Protein AF-A0A838DN74-F1 (afdb_monomer_lite)

Foldseek 3Di:
DDDPDPQDPQLFLACVLQCVLCVVVCVVADVVVVVVVVVVRSVNSVDPDDPLLSVLVNQLNNQLSNVCSVPVVLVNLLRVLVVLLVVLQVDDQPDVSLVVSLVCCVPDCNVVSVVVSNVVSNPVSCVSVVVVPPVVVVVVVVVVLVPHHSNSNSSVVVNVVVVVVVVVVVVD

Sequence (172 aa):
STLEQPADPEASLYLDVVLPYLEPLLSQVNPALLELEKRLDALLGSFNWPEAYKAGYREMMQRSAQFYADHPEHYTLMVELNERFALLAHVPENSPEVERFVEYCVQSDALNILMSTMLQSLEPASAHLSHAESPFAQVMGDLMLSTFSPAQRRAFDELARRSTTRSSQNEL

Secondary structure (DSSP, 8-state):
----PPPPGGG-SSHHHHHHHHGGGGGGS-HHHHHHHHHHHHHHHTS---HHHHHHHHHHHHHHHHHHHH-HHHHHHHHHHHHHHHHGGGS-TT-HHHHHHHHHHHHSHHHHHHHHHHHHHHHHHHHHHTT-S-HHHHHHHHHHHHHS-HHHHHHHHHHHHHHHHHHHHTT-

Structure (mmCIF, N/CA/C/O backbone):
data_AF-A0A838DN74-F1
#
_entry.id   AF-A0A838DN74-F1
#
loop_
_atom_site.group_PDB
_atom_site.id
_atom_site.type_symbol
_atom_site.label_atom_id
_atom_site.label_alt_id
_atom_site.label_comp_id
_atom_site.label_asym_id
_atom_site.label_entity_id
_atom_site.label_seq_id
_atom_site.pdbx_PDB_ins_code
_atom_site.Cartn_x
_atom_site.Cartn_y
_atom_site.Cartn_z
_atom_site.occupancy
_atom_site.B_iso_or_equiv
_atom_site.auth_seq_id
_atom_site.auth_comp_id
_atom_site.auth_asym_id
_atom_site.auth_atom_id
_atom_site.pdbx_PDB_model_num
ATOM 1 N N . SER A 1 1 ? -26.843 -14.374 -13.123 1.00 35.81 1 SER A N 1
ATOM 2 C CA . SER A 1 1 ? -25.678 -15.019 -13.746 1.00 35.81 1 SER A CA 1
ATOM 3 C C . SER A 1 1 ? -24.579 -14.003 -13.880 1.00 35.81 1 SER A C 1
ATOM 5 O O . SER A 1 1 ? -24.679 -13.117 -14.717 1.00 35.81 1 SER A O 1
ATOM 7 N N . THR A 1 2 ? -23.609 -14.084 -12.982 1.00 41.22 2 THR A N 1
ATOM 8 C CA . THR A 1 2 ? -22.438 -13.211 -12.943 1.00 41.22 2 THR A CA 1
ATOM 9 C C . THR A 1 2 ? -21.410 -13.797 -13.899 1.00 41.22 2 THR A C 1
ATOM 11 O O . THR A 1 2 ? -21.063 -14.968 -13.774 1.00 41.22 2 THR A O 1
ATOM 14 N N . LEU A 1 3 ? -21.011 -13.020 -14.902 1.00 43.62 3 LEU A N 1
ATOM 15 C CA . LEU A 1 3 ? -19.947 -13.382 -15.828 1.00 43.62 3 LEU A CA 1
ATOM 16 C C . LEU A 1 3 ? -18.619 -13.322 -15.066 1.00 43.62 3 LEU A C 1
ATOM 18 O O . LEU A 1 3 ? -18.106 -12.239 -14.805 1.00 43.62 3 LEU A O 1
ATOM 22 N N . GLU A 1 4 ? -18.077 -14.480 -14.700 1.00 49.00 4 GLU A N 1
ATOM 23 C CA . GLU A 1 4 ? -16.637 -14.629 -14.498 1.00 49.00 4 GLU A CA 1
ATOM 24 C C . GLU A 1 4 ? -15.990 -14.544 -15.885 1.00 49.00 4 GLU A C 1
ATOM 26 O O . GLU A 1 4 ? -15.950 -15.522 -16.632 1.00 49.00 4 GLU A O 1
ATOM 31 N N . GLN A 1 5 ? -15.564 -13.343 -16.283 1.00 39.41 5 GLN A N 1
ATOM 32 C CA . GLN A 1 5 ? -14.614 -13.217 -17.383 1.00 39.41 5 GLN A CA 1
ATOM 33 C C . GLN A 1 5 ? -13.241 -13.682 -16.879 1.00 39.41 5 GLN A C 1
ATOM 35 O O . GLN A 1 5 ? -12.818 -13.237 -15.810 1.00 39.41 5 GLN A O 1
ATOM 40 N N . PRO A 1 6 ? -12.539 -14.564 -17.612 1.00 40.72 6 PRO A N 1
ATOM 41 C CA . PRO A 1 6 ? -11.160 -14.892 -17.286 1.00 40.72 6 PRO A CA 1
ATOM 42 C C . PRO A 1 6 ? -10.311 -13.624 -17.424 1.00 40.72 6 PRO A C 1
ATOM 44 O O . PRO A 1 6 ? -10.443 -12.903 -18.413 1.00 40.72 6 PRO A O 1
ATOM 47 N N . ALA A 1 7 ? -9.476 -13.348 -16.421 1.00 44.72 7 ALA A N 1
ATOM 48 C CA . ALA A 1 7 ? -8.511 -12.259 -16.472 1.00 44.72 7 ALA A CA 1
ATOM 49 C C . ALA A 1 7 ? -7.589 -12.478 -17.680 1.00 44.72 7 ALA A C 1
ATOM 51 O O . ALA A 1 7 ? -6.928 -13.513 -17.784 1.00 44.72 7 ALA A O 1
ATOM 52 N N . ASP A 1 8 ? -7.607 -11.531 -18.613 1.00 49.38 8 ASP A N 1
ATOM 53 C CA . ASP A 1 8 ? -6.683 -11.498 -19.737 1.00 49.38 8 ASP A CA 1
ATOM 54 C C . ASP A 1 8 ? -5.257 -11.318 -19.181 1.00 49.38 8 ASP A C 1
ATOM 56 O O . ASP A 1 8 ? -5.040 -10.391 -18.400 1.00 49.38 8 ASP A O 1
ATOM 60 N N . PRO A 1 9 ? -4.278 -12.179 -19.504 1.00 47.16 9 PRO A N 1
ATOM 61 C CA . PRO A 1 9 ? -2.893 -11.982 -19.081 1.00 47.16 9 PRO A CA 1
ATOM 62 C C . PRO A 1 9 ? -2.264 -10.680 -19.620 1.00 47.16 9 PRO A C 1
ATOM 64 O O . PRO A 1 9 ? 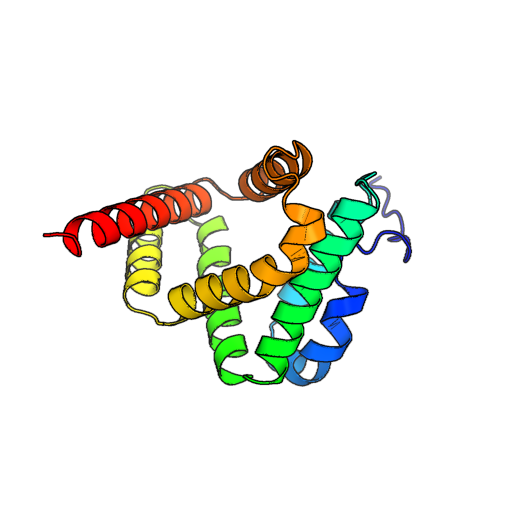-1.279 -10.222 -19.045 1.00 47.16 9 PRO A O 1
ATOM 67 N N . GLU A 1 10 ? -2.834 -10.042 -20.654 1.00 54.19 10 GLU A N 1
ATOM 68 C CA . GLU A 1 10 ? -2.461 -8.673 -21.066 1.00 54.19 10 GLU A CA 1
ATOM 69 C C . GLU A 1 10 ? -3.049 -7.572 -20.159 1.00 54.19 10 GLU A C 1
ATOM 71 O O . GLU A 1 10 ? -2.641 -6.415 -20.253 1.00 54.19 10 GLU A O 1
ATOM 76 N N . ALA A 1 11 ? -3.962 -7.913 -19.244 1.00 66.94 11 ALA A N 1
ATOM 77 C CA . ALA A 1 11 ? -4.579 -6.987 -18.295 1.00 66.94 11 ALA A CA 1
ATOM 78 C C . ALA A 1 11 ? -3.816 -6.864 -16.963 1.00 66.94 11 ALA A C 1
ATOM 80 O O . ALA A 1 11 ? -4.368 -6.319 -16.013 1.00 66.94 11 ALA A O 1
ATOM 81 N N . SER A 1 12 ? -2.570 -7.348 -16.870 1.00 81.25 12 SER A N 1
ATOM 82 C CA . SER A 1 12 ? -1.701 -7.062 -15.716 1.00 81.25 12 SER A CA 1
ATOM 83 C C . SER A 1 12 ? -1.175 -5.636 -15.810 1.00 81.25 12 SER A C 1
ATOM 85 O O . SER A 1 12 ? -0.514 -5.265 -16.789 1.00 81.25 12 SER A O 1
ATOM 87 N N . LEU A 1 13 ? -1.439 -4.827 -14.785 1.00 85.31 13 LEU A N 1
ATOM 88 C CA . LEU A 1 13 ? -0.854 -3.496 -14.697 1.00 85.31 13 LEU A CA 1
ATOM 89 C C . LEU A 1 13 ? 0.569 -3.563 -14.136 1.00 85.31 13 LEU A C 1
ATOM 91 O O . LEU A 1 13 ? 1.412 -2.794 -14.588 1.00 85.31 13 LEU A O 1
ATOM 95 N N . TYR A 1 14 ? 0.843 -4.438 -13.169 1.00 88.00 14 TYR A N 1
A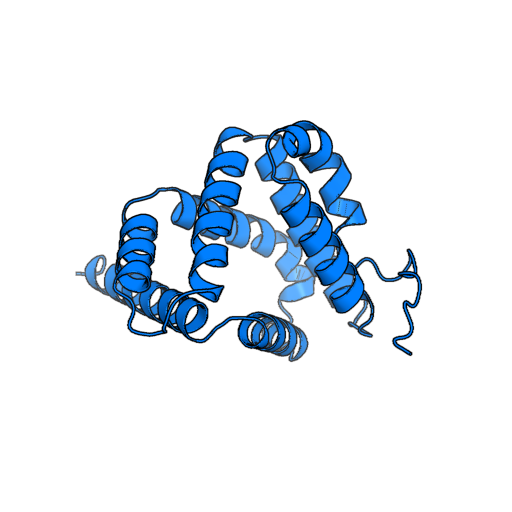TOM 96 C CA . TYR A 1 14 ? 2.132 -4.505 -12.476 1.00 88.00 14 TYR A CA 1
ATOM 97 C C . TYR A 1 14 ? 2.463 -5.861 -11.846 1.00 88.00 14 TYR A C 1
ATOM 99 O O . TYR A 1 14 ? 3.625 -6.096 -11.501 1.00 88.00 14 TYR A O 1
ATOM 107 N N . LEU A 1 15 ? 1.492 -6.746 -11.625 1.00 88.75 15 LEU A N 1
ATOM 108 C CA . LEU A 1 15 ? 1.736 -7.919 -10.788 1.00 88.75 15 LEU A CA 1
ATOM 109 C C . LEU A 1 15 ? 2.748 -8.889 -11.418 1.00 88.75 15 LEU A C 1
ATOM 111 O O . LEU A 1 15 ? 3.551 -9.493 -10.707 1.00 88.75 15 LEU A O 1
ATOM 115 N N . ASP A 1 16 ? 2.792 -8.966 -12.748 1.00 88.94 16 ASP A N 1
ATOM 116 C CA . ASP A 1 16 ? 3.780 -9.745 -13.501 1.00 88.94 16 ASP A CA 1
ATOM 117 C C . ASP A 1 16 ? 5.234 -9.287 -13.279 1.00 88.94 16 ASP A C 1
ATOM 119 O O . ASP A 1 16 ? 6.143 -10.119 -13.307 1.00 88.94 16 ASP A O 1
ATOM 123 N N . VAL A 1 17 ? 5.469 -7.997 -12.998 1.00 89.62 17 VAL A N 1
ATOM 124 C CA . VAL A 1 17 ? 6.816 -7.476 -12.689 1.00 89.62 17 VAL A CA 1
ATOM 125 C C . VAL A 1 17 ? 7.160 -7.532 -11.202 1.00 89.62 17 VAL A C 1
ATOM 127 O O . VAL A 1 17 ? 8.336 -7.485 -10.849 1.00 89.62 17 VAL A O 1
ATOM 130 N N . VAL A 1 18 ? 6.158 -7.650 -10.330 1.00 89.00 18 VAL A N 1
ATOM 131 C CA . VAL A 1 18 ? 6.326 -7.700 -8.869 1.00 89.00 18 VAL A CA 1
ATOM 132 C C . VAL A 1 18 ? 6.522 -9.129 -8.367 1.00 89.00 18 VAL A C 1
ATOM 134 O O . VAL A 1 18 ? 7.404 -9.377 -7.541 1.00 89.00 18 VAL A O 1
ATOM 137 N N . LEU A 1 19 ? 5.726 -10.078 -8.869 1.00 88.19 19 LEU A N 1
ATOM 138 C CA . LEU A 1 19 ? 5.704 -11.457 -8.374 1.00 88.19 19 LEU A CA 1
ATOM 139 C C . LEU A 1 19 ? 7.076 -12.141 -8.340 1.00 88.19 19 LEU A C 1
ATOM 141 O O . LEU A 1 19 ? 7.366 -12.744 -7.310 1.00 88.19 19 LEU A O 1
ATOM 145 N N . PRO A 1 20 ? 7.950 -12.028 -9.361 1.00 89.50 20 PRO A N 1
ATOM 146 C CA . PRO A 1 20 ? 9.249 -12.705 -9.334 1.00 89.50 20 PRO A CA 1
ATOM 147 C C . PRO A 1 20 ? 10.142 -12.305 -8.149 1.00 89.50 20 PRO A C 1
ATOM 149 O O . PRO A 1 20 ? 10.968 -13.100 -7.710 1.00 89.50 20 PRO A O 1
ATOM 152 N N . TYR A 1 21 ? 9.983 -11.086 -7.624 1.00 87.38 21 TYR A N 1
ATOM 153 C CA . TYR A 1 21 ? 10.753 -10.592 -6.479 1.00 87.38 21 TYR A CA 1
ATOM 154 C C . TYR A 1 21 ? 10.146 -11.022 -5.146 1.00 87.38 21 TYR A C 1
ATOM 156 O O . TYR A 1 21 ? 10.871 -11.309 -4.196 1.00 87.38 21 TYR A O 1
ATOM 164 N N . LEU A 1 22 ? 8.815 -11.075 -5.072 1.00 84.44 22 LEU A N 1
ATOM 165 C CA . LEU A 1 22 ? 8.108 -11.372 -3.829 1.00 84.44 22 LEU A CA 1
ATOM 166 C C . LEU A 1 22 ? 7.808 -12.861 -3.645 1.00 84.44 22 LEU A C 1
ATOM 168 O O . LEU A 1 22 ? 7.543 -13.262 -2.518 1.00 84.44 22 LEU A O 1
ATOM 172 N N . GLU A 1 23 ? 7.886 -13.694 -4.689 1.00 85.12 23 GLU A N 1
ATOM 173 C CA . GLU A 1 23 ? 7.615 -15.140 -4.626 1.00 85.12 23 GLU A CA 1
ATOM 174 C C . GLU A 1 23 ? 8.329 -15.859 -3.463 1.00 85.12 23 GLU A C 1
ATOM 176 O O . GLU A 1 23 ? 7.656 -16.594 -2.731 1.00 85.12 23 GLU A O 1
ATOM 181 N N . PRO A 1 24 ? 9.624 -15.602 -3.178 1.00 83.62 24 PRO A N 1
ATOM 182 C CA . PRO A 1 24 ? 10.300 -16.195 -2.020 1.00 83.62 24 PRO A CA 1
ATOM 183 C C . PRO A 1 24 ? 9.683 -15.787 -0.671 1.00 83.62 24 PRO A C 1
ATOM 185 O O . PRO A 1 24 ? 9.758 -16.530 0.310 1.00 83.62 24 PRO A O 1
ATOM 188 N N . LEU A 1 25 ? 9.054 -14.611 -0.620 1.00 80.50 25 LEU A N 1
ATOM 189 C CA . LEU A 1 25 ? 8.442 -14.013 0.565 1.00 80.50 25 LEU A CA 1
ATOM 190 C C . LEU A 1 25 ? 6.956 -14.377 0.715 1.00 80.50 25 LEU A C 1
ATOM 192 O O . LEU A 1 25 ? 6.426 -14.296 1.823 1.00 80.50 25 LEU A O 1
ATOM 196 N N . LEU A 1 26 ? 6.289 -14.848 -0.349 1.00 76.75 26 LEU A N 1
ATOM 197 C CA . LEU A 1 26 ? 4.854 -15.176 -0.342 1.00 76.75 26 LEU A CA 1
ATOM 198 C C . LEU A 1 26 ? 4.481 -16.287 0.645 1.00 76.75 26 LEU A C 1
ATOM 200 O O . LEU A 1 26 ? 3.340 -16.339 1.096 1.00 76.75 26 LEU A O 1
ATOM 204 N N . SER A 1 27 ? 5.430 -17.148 1.028 1.00 72.44 27 SER A N 1
ATOM 205 C CA . SER A 1 27 ? 5.211 -18.175 2.061 1.00 72.44 27 SER A CA 1
ATOM 206 C C . SER A 1 27 ? 4.824 -17.596 3.431 1.00 72.44 27 SER A C 1
ATOM 208 O O . SER A 1 27 ? 4.261 -18.311 4.259 1.00 72.44 27 SER A O 1
ATOM 210 N N . GLN A 1 28 ? 5.104 -16.310 3.657 1.00 69.31 28 GLN A N 1
ATOM 211 C CA . GLN A 1 28 ? 4.820 -15.583 4.894 1.00 69.31 28 GLN A CA 1
ATOM 212 C C . GLN A 1 28 ? 3.518 -14.770 4.821 1.00 69.31 28 GLN A C 1
ATOM 214 O O . GLN A 1 28 ? 3.104 -14.190 5.821 1.00 69.31 28 GLN A O 1
ATOM 219 N N . VAL A 1 29 ? 2.867 -14.722 3.654 1.00 71.12 29 VAL A N 1
ATOM 220 C CA . VAL A 1 29 ? 1.696 -13.877 3.399 1.00 71.12 29 VAL A CA 1
ATOM 221 C C . VAL A 1 29 ? 0.428 -14.724 3.396 1.00 71.12 29 VAL A C 1
ATOM 223 O O . VAL A 1 29 ? 0.400 -15.838 2.873 1.00 71.12 29 VAL A O 1
ATOM 226 N N . ASN A 1 30 ? -0.658 -14.185 3.951 1.00 73.19 30 ASN A N 1
ATOM 227 C CA . ASN A 1 30 ? -1.974 -14.802 3.845 1.00 73.19 30 ASN A CA 1
ATOM 228 C C . ASN A 1 30 ? -2.363 -14.979 2.356 1.00 73.19 30 ASN A C 1
ATOM 230 O O . ASN A 1 30 ? -2.445 -13.980 1.637 1.00 73.19 30 ASN A O 1
ATOM 234 N N . PRO A 1 31 ? -2.676 -16.201 1.879 1.00 74.94 31 PRO A N 1
ATOM 235 C CA . PRO A 1 31 ? -3.057 -16.442 0.484 1.00 74.94 31 PRO A CA 1
ATOM 236 C C . PRO A 1 31 ? -4.223 -15.573 -0.007 1.00 74.94 31 PRO A C 1
ATOM 238 O O . PRO A 1 31 ? -4.303 -15.251 -1.190 1.00 74.94 31 PRO A O 1
ATOM 241 N N . ALA A 1 32 ? -5.114 -15.151 0.897 1.00 72.12 32 ALA A N 1
ATOM 242 C CA . ALA A 1 32 ? -6.214 -14.251 0.569 1.00 72.12 32 ALA A CA 1
ATOM 243 C C . ALA A 1 32 ? -5.741 -12.853 0.129 1.00 72.12 32 ALA A C 1
ATOM 245 O O . ALA A 1 32 ? -6.402 -12.232 -0.702 1.00 72.12 32 ALA A O 1
ATOM 246 N N . LEU A 1 33 ? -4.604 -12.369 0.643 1.00 73.38 33 LEU A N 1
ATOM 247 C CA . LEU A 1 33 ? -4.016 -11.090 0.229 1.00 73.38 33 LEU A CA 1
ATOM 248 C C . LEU A 1 33 ? -3.475 -11.172 -1.197 1.00 73.38 33 LEU A C 1
ATOM 250 O O . LEU A 1 33 ? -3.707 -10.265 -1.987 1.00 73.38 33 LEU A O 1
ATOM 254 N N . LEU A 1 34 ? -2.830 -12.284 -1.559 1.00 80.62 34 LEU A N 1
ATOM 255 C CA . LEU A 1 34 ? -2.351 -12.501 -2.925 1.00 80.62 34 LEU A CA 1
ATOM 256 C C . LEU A 1 34 ? -3.510 -12.570 -3.931 1.00 80.62 34 LEU A C 1
ATOM 258 O O . LEU A 1 34 ? -3.417 -12.029 -5.030 1.00 80.62 34 LEU A O 1
ATOM 262 N N . GLU A 1 35 ? -4.615 -13.221 -3.569 1.00 79.94 35 GLU A N 1
ATOM 263 C CA . GLU A 1 35 ? -5.807 -13.268 -4.422 1.00 79.94 35 GLU A CA 1
ATOM 264 C C . GLU A 1 35 ? -6.499 -11.906 -4.549 1.00 79.94 35 GLU A C 1
ATOM 266 O O . GLU A 1 35 ? -7.033 -11.585 -5.611 1.00 79.94 35 GLU A O 1
ATOM 271 N N . LEU A 1 36 ? -6.477 -11.086 -3.495 1.00 76.19 36 LEU A N 1
ATOM 272 C CA . LEU A 1 36 ? -6.934 -9.701 -3.574 1.00 76.19 36 LEU A CA 1
ATOM 273 C C . LEU A 1 36 ? -6.049 -8.886 -4.526 1.00 76.19 36 LEU A C 1
ATOM 275 O O . LEU A 1 36 ? -6.577 -8.207 -5.403 1.00 76.19 36 LEU A O 1
ATOM 279 N N . GLU A 1 37 ? -4.730 -9.018 -4.403 1.00 81.62 37 GLU A N 1
ATOM 280 C CA . GLU A 1 37 ? -3.758 -8.310 -5.238 1.00 81.62 37 GLU A CA 1
ATOM 281 C C . GLU A 1 37 ? -3.930 -8.647 -6.725 1.00 81.62 37 GLU A C 1
ATOM 283 O O . GLU A 1 37 ? -4.017 -7.751 -7.558 1.00 81.62 37 GLU A O 1
ATOM 288 N N . LYS A 1 38 ? -4.103 -9.933 -7.063 1.00 84.62 38 LYS A N 1
ATOM 289 C CA . LYS A 1 38 ? -4.407 -10.375 -8.437 1.00 84.62 38 LYS A CA 1
ATOM 290 C C . LYS A 1 38 ? -5.674 -9.740 -8.999 1.00 84.62 38 LYS A C 1
ATOM 292 O O . LYS A 1 38 ? -5.726 -9.397 -10.176 1.00 84.62 38 LYS A O 1
ATOM 297 N N . ARG A 1 39 ? -6.720 -9.607 -8.178 1.00 80.50 39 ARG A N 1
ATOM 298 C CA . ARG A 1 39 ? -7.982 -8.988 -8.612 1.00 80.50 39 ARG A CA 1
ATOM 299 C C . ARG A 1 39 ? -7.830 -7.488 -8.818 1.00 80.50 39 ARG A C 1
ATOM 301 O O . ARG A 1 39 ? -8.406 -6.967 -9.768 1.00 80.50 39 ARG A O 1
ATOM 308 N N . LEU A 1 40 ? -7.092 -6.811 -7.938 1.00 81.50 40 LEU A N 1
ATOM 309 C CA . LEU A 1 40 ? -6.805 -5.383 -8.066 1.00 81.50 40 LEU A CA 1
ATOM 310 C C . LEU A 1 40 ? -5.975 -5.110 -9.316 1.00 81.50 40 LEU A C 1
ATOM 312 O O . LEU A 1 40 ? -6.362 -4.265 -10.114 1.00 81.50 40 LEU A O 1
ATOM 316 N N . ASP A 1 41 ? -4.909 -5.872 -9.534 1.00 86.19 41 ASP A N 1
ATOM 317 C CA . ASP A 1 41 ? -4.072 -5.768 -10.724 1.00 86.19 41 ASP A CA 1
ATOM 318 C C . ASP A 1 41 ? -4.874 -5.986 -12.015 1.00 86.19 41 ASP A C 1
ATOM 320 O O . ASP A 1 41 ? -4.846 -5.125 -12.891 1.00 86.19 41 ASP A O 1
ATOM 324 N N . ALA A 1 42 ? -5.683 -7.049 -12.095 1.00 84.94 42 ALA A N 1
ATOM 325 C CA . ALA A 1 42 ? -6.528 -7.313 -13.262 1.00 84.94 42 ALA A CA 1
ATOM 326 C C . ALA A 1 42 ? -7.586 -6.218 -13.493 1.00 84.94 42 ALA A C 1
ATOM 328 O O . ALA A 1 42 ? -7.862 -5.833 -14.632 1.00 84.94 42 ALA A O 1
ATOM 329 N N . LEU A 1 43 ? -8.190 -5.695 -12.419 1.00 83.31 43 LEU A N 1
ATOM 330 C CA . LEU A 1 43 ? -9.128 -4.579 -12.514 1.00 83.31 43 LEU A CA 1
ATOM 331 C C . LEU A 1 43 ? -8.418 -3.336 -13.047 1.00 83.31 43 LEU A C 1
ATOM 333 O O . LEU A 1 43 ? -8.908 -2.700 -13.978 1.00 83.31 43 LEU A O 1
ATOM 337 N N . LEU A 1 44 ? -7.268 -2.993 -12.474 1.00 83.94 44 LEU A N 1
ATOM 338 C CA . LEU A 1 44 ? -6.506 -1.819 -12.859 1.00 83.94 44 LEU A CA 1
ATOM 339 C C . LEU A 1 44 ? -5.972 -1.948 -14.284 1.00 83.94 44 LEU A C 1
ATOM 341 O O . LEU A 1 44 ? -6.105 -1.001 -15.052 1.00 83.94 44 LEU A O 1
ATOM 345 N N . GLY A 1 45 ? -5.438 -3.091 -14.700 1.00 85.62 45 GLY A N 1
ATOM 346 C CA . GLY A 1 45 ? -4.938 -3.251 -16.063 1.00 85.62 45 GLY A CA 1
ATOM 347 C C . GLY A 1 45 ? -6.033 -3.399 -17.123 1.00 85.62 45 GLY A C 1
ATOM 348 O O . GLY A 1 45 ? -5.738 -3.250 -18.305 1.00 85.62 45 GLY A O 1
ATOM 349 N N . SER A 1 46 ? -7.306 -3.560 -16.734 1.00 84.62 46 SER A N 1
ATOM 350 C CA . SER A 1 46 ? -8.441 -3.468 -17.669 1.00 84.62 46 SER A CA 1
ATOM 351 C C . SER A 1 46 ? -8.711 -2.046 -18.191 1.00 84.62 46 SER A C 1
ATOM 353 O O . SER A 1 46 ? -9.429 -1.868 -19.179 1.00 84.62 46 SER A O 1
ATOM 355 N N . PHE A 1 47 ? -8.142 -1.016 -17.554 1.00 83.25 47 PHE A N 1
ATOM 356 C CA . PHE A 1 47 ? -8.259 0.365 -18.016 1.00 83.25 47 PHE A CA 1
ATOM 357 C C . PHE A 1 47 ? -7.255 0.677 -19.138 1.00 83.25 47 PHE A C 1
ATOM 359 O O . PHE A 1 47 ? -6.097 0.254 -19.129 1.00 83.25 47 PHE A O 1
ATOM 366 N N . ASN A 1 48 ? -7.674 1.529 -20.077 1.00 82.06 48 ASN A N 1
ATOM 367 C CA . ASN A 1 48 ? -6.824 2.042 -21.156 1.00 82.06 48 ASN A CA 1
ATOM 368 C C . ASN A 1 48 ? -5.896 3.165 -20.664 1.00 82.06 48 ASN A C 1
ATOM 370 O O . ASN A 1 48 ? -6.036 4.325 -21.057 1.00 82.06 48 ASN A O 1
ATOM 374 N N . TRP A 1 49 ? -4.958 2.831 -19.779 1.00 83.50 49 TRP A N 1
ATOM 375 C CA . TRP A 1 49 ? -3.932 3.774 -19.338 1.00 83.50 49 TRP A CA 1
ATOM 376 C C . TRP A 1 49 ? -3.006 4.161 -20.498 1.00 83.50 49 TRP A C 1
ATOM 378 O O . TRP A 1 49 ? -2.684 3.308 -21.329 1.00 83.50 49 TRP A O 1
ATOM 388 N N . PRO A 1 50 ? -2.505 5.407 -20.543 1.00 85.00 50 PRO A N 1
ATOM 389 C CA . PRO A 1 50 ? -1.439 5.771 -21.466 1.00 85.00 50 PRO A CA 1
ATOM 390 C C . PRO A 1 50 ? -0.217 4.871 -21.266 1.00 85.00 50 PRO A C 1
ATOM 392 O O . PRO A 1 50 ? 0.201 4.642 -20.132 1.00 85.00 50 PRO A O 1
ATOM 395 N N . GLU A 1 51 ? 0.403 4.417 -22.353 1.00 84.75 51 GLU A N 1
ATOM 396 C CA . GLU A 1 51 ? 1.551 3.497 -22.284 1.00 84.75 51 GLU A CA 1
ATOM 397 C C . GLU A 1 51 ? 2.719 4.059 -21.461 1.00 84.75 51 GLU A C 1
ATOM 399 O O . GLU A 1 51 ? 3.330 3.339 -20.676 1.00 84.75 51 GLU A O 1
ATOM 404 N N . ALA A 1 52 ? 2.971 5.370 -21.543 1.00 82.69 52 ALA A N 1
ATOM 405 C CA . ALA A 1 52 ? 3.968 6.032 -20.701 1.00 82.69 52 ALA A CA 1
ATOM 406 C C . ALA A 1 52 ? 3.626 5.937 -19.201 1.00 82.69 52 ALA A C 1
ATOM 408 O O . ALA A 1 52 ? 4.510 5.704 -18.381 1.00 82.69 52 ALA A O 1
ATOM 409 N N . TYR A 1 53 ? 2.344 6.062 -18.844 1.00 83.00 53 TYR A N 1
ATOM 410 C CA . TYR A 1 53 ? 1.893 5.924 -17.460 1.00 83.00 53 TYR A CA 1
ATOM 411 C C . TYR A 1 53 ? 2.025 4.477 -16.976 1.00 83.00 53 TYR A C 1
ATOM 413 O O . TYR A 1 53 ? 2.567 4.254 -15.895 1.00 83.00 53 TYR A O 1
ATOM 421 N N . LYS A 1 54 ? 1.609 3.491 -17.789 1.00 84.56 54 LYS A N 1
ATOM 422 C CA . LY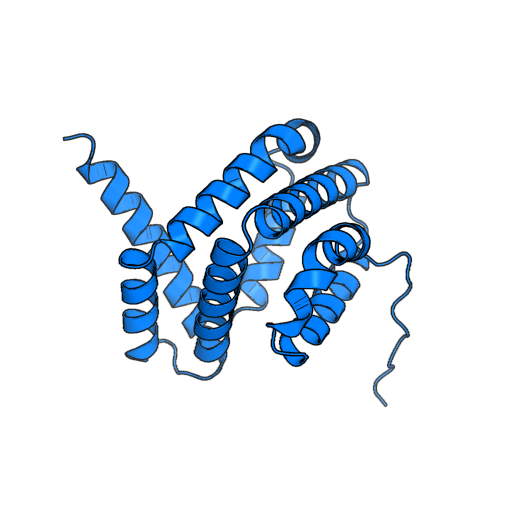S A 1 54 ? 1.797 2.063 -17.474 1.00 84.56 54 LYS A CA 1
ATOM 423 C C . LYS A 1 54 ? 3.269 1.741 -17.239 1.00 84.56 54 LYS A C 1
ATOM 425 O O . LYS A 1 54 ? 3.594 1.106 -16.244 1.00 84.56 54 LYS A O 1
ATOM 430 N N . ALA A 1 55 ? 4.157 2.202 -18.121 1.00 85.00 55 ALA A N 1
ATOM 431 C CA . ALA A 1 55 ? 5.593 1.969 -18.003 1.00 85.00 55 ALA A CA 1
ATOM 432 C C . ALA A 1 55 ? 6.166 2.554 -16.701 1.00 85.00 55 ALA A C 1
ATOM 434 O O . ALA A 1 55 ? 6.842 1.841 -15.963 1.00 85.00 55 ALA A O 1
ATOM 435 N N . GLY A 1 56 ? 5.834 3.809 -16.379 1.00 85.44 56 GLY A N 1
ATOM 436 C CA . GLY A 1 56 ? 6.270 4.446 -15.133 1.00 85.44 56 GLY A CA 1
ATOM 437 C C . GLY A 1 56 ? 5.727 3.752 -13.882 1.00 85.44 56 GLY A C 1
ATOM 438 O O . GLY A 1 56 ? 6.469 3.519 -12.931 1.00 85.44 56 GLY A O 1
ATOM 439 N N . TYR A 1 57 ? 4.449 3.368 -13.889 1.00 85.38 57 TYR A N 1
ATOM 440 C CA . TYR A 1 57 ? 3.837 2.653 -12.769 1.00 85.38 57 TYR A CA 1
ATOM 441 C C . TYR A 1 57 ? 4.468 1.267 -12.568 1.00 85.38 57 TYR A C 1
ATOM 443 O O . TYR A 1 57 ? 4.807 0.901 -11.445 1.00 85.38 57 TYR A O 1
ATOM 451 N N . ARG A 1 58 ? 4.709 0.521 -13.653 1.00 89.19 58 ARG A N 1
ATOM 452 C CA . ARG A 1 58 ? 5.400 -0.779 -13.617 1.00 89.19 58 ARG A CA 1
ATOM 453 C C . ARG A 1 58 ? 6.807 -0.661 -13.055 1.00 89.19 58 ARG A C 1
ATOM 455 O O . ARG A 1 58 ? 7.185 -1.464 -12.209 1.00 89.19 58 ARG A O 1
ATOM 462 N N . GLU A 1 59 ? 7.564 0.343 -13.486 1.00 89.00 59 GLU A N 1
ATOM 463 C CA . GLU A 1 59 ? 8.912 0.587 -12.975 1.00 89.00 59 GLU A CA 1
ATOM 464 C C . GLU A 1 59 ? 8.900 0.900 -11.472 1.00 89.00 59 GLU A C 1
ATOM 466 O O . GLU A 1 59 ? 9.690 0.332 -10.716 1.00 89.00 59 GLU A O 1
ATOM 471 N N . MET A 1 60 ? 7.978 1.758 -11.025 1.00 88.12 60 MET A N 1
ATOM 472 C CA . MET A 1 60 ? 7.801 2.075 -9.607 1.00 88.12 60 MET A CA 1
ATOM 473 C C . MET A 1 60 ? 7.498 0.809 -8.790 1.00 88.12 60 MET A C 1
ATOM 475 O O . MET A 1 60 ? 8.164 0.548 -7.786 1.00 88.12 60 MET A O 1
ATOM 479 N N . MET A 1 61 ? 6.536 -0.004 -9.237 1.00 89.75 61 MET A N 1
ATOM 480 C CA . MET A 1 61 ? 6.142 -1.235 -8.544 1.00 89.75 61 MET A CA 1
ATOM 481 C C . MET A 1 61 ? 7.273 -2.268 -8.521 1.00 89.75 61 MET A C 1
ATOM 483 O O . MET A 1 61 ? 7.535 -2.872 -7.481 1.00 89.75 61 MET A O 1
ATOM 487 N N . GLN A 1 62 ? 8.001 -2.426 -9.629 1.00 90.88 62 GLN A N 1
ATOM 488 C CA . GLN A 1 62 ? 9.161 -3.312 -9.706 1.00 90.88 62 GLN A CA 1
ATOM 489 C C . GLN A 1 62 ? 10.260 -2.900 -8.717 1.00 90.88 62 GLN A C 1
ATOM 491 O O . GLN A 1 62 ? 10.807 -3.754 -8.023 1.00 90.88 62 GLN A O 1
ATOM 496 N N . ARG A 1 63 ? 10.577 -1.603 -8.618 1.00 90.31 63 ARG A N 1
ATOM 497 C CA . ARG A 1 63 ? 11.583 -1.090 -7.671 1.00 90.31 63 ARG A CA 1
ATOM 498 C C . ARG A 1 63 ? 11.160 -1.292 -6.221 1.00 90.31 63 ARG A C 1
ATOM 500 O O . ARG A 1 63 ? 11.978 -1.703 -5.401 1.00 90.31 63 ARG A O 1
ATOM 507 N N . SER A 1 64 ? 9.883 -1.073 -5.912 1.00 89.88 64 SER A N 1
ATOM 508 C CA . SER A 1 64 ? 9.348 -1.381 -4.581 1.00 89.88 64 SER A CA 1
ATOM 509 C C . SER A 1 64 ? 9.477 -2.873 -4.262 1.00 89.88 64 SER A C 1
ATOM 511 O O . SER A 1 64 ? 9.908 -3.238 -3.172 1.00 89.88 64 SER A O 1
ATOM 513 N N . ALA A 1 65 ? 9.171 -3.746 -5.225 1.00 90.69 65 ALA A N 1
ATOM 514 C CA . ALA A 1 65 ? 9.294 -5.191 -5.056 1.00 90.69 65 ALA A CA 1
ATOM 515 C C . ALA A 1 65 ? 10.752 -5.641 -4.860 1.00 90.69 65 ALA A C 1
ATOM 517 O O . ALA A 1 65 ? 11.023 -6.466 -3.991 1.00 90.69 65 ALA A O 1
ATOM 518 N N . GLN A 1 66 ? 11.691 -5.062 -5.615 1.00 91.69 66 GLN A N 1
ATOM 519 C CA . GLN A 1 66 ? 13.132 -5.274 -5.440 1.00 91.69 66 GLN A CA 1
ATOM 520 C C . GLN A 1 66 ? 13.596 -4.868 -4.041 1.00 91.69 66 GLN A C 1
ATOM 522 O O . GLN A 1 66 ? 14.242 -5.660 -3.365 1.00 91.69 66 GLN A O 1
ATOM 527 N N . PHE A 1 67 ? 13.201 -3.679 -3.576 1.00 91.25 67 PHE A N 1
ATOM 528 C CA . PHE A 1 67 ? 13.526 -3.215 -2.229 1.00 91.25 67 PHE A CA 1
ATOM 529 C C . PHE A 1 67 ? 13.070 -4.214 -1.157 1.00 91.25 67 PHE A C 1
ATOM 531 O O . PHE A 1 67 ? 13.827 -4.532 -0.247 1.00 91.25 67 PHE A O 1
ATOM 538 N N . TYR A 1 68 ? 11.852 -4.745 -1.267 1.00 90.19 68 TYR A N 1
ATOM 539 C CA . TYR A 1 68 ? 11.345 -5.728 -0.309 1.00 90.19 68 TYR A CA 1
ATOM 540 C C . TYR A 1 68 ? 12.009 -7.103 -0.426 1.00 90.19 68 TYR A C 1
ATOM 542 O O . TYR A 1 68 ? 12.153 -7.784 0.587 1.00 90.19 68 TYR A O 1
ATOM 550 N N . ALA A 1 69 ? 12.444 -7.504 -1.622 1.00 90.00 69 ALA A N 1
ATOM 551 C CA . ALA A 1 69 ? 13.242 -8.714 -1.804 1.00 90.00 69 ALA A CA 1
ATOM 552 C C . ALA A 1 69 ? 14.626 -8.595 -1.143 1.00 90.00 69 ALA A C 1
ATOM 554 O O . ALA A 1 69 ? 15.089 -9.553 -0.522 1.00 90.00 69 ALA A O 1
ATOM 555 N N . ASP A 1 70 ? 15.249 -7.416 -1.228 1.00 91.81 70 ASP A N 1
ATOM 556 C CA . ASP A 1 70 ? 16.543 -7.117 -0.601 1.00 91.81 70 ASP A CA 1
ATOM 557 C C . ASP A 1 70 ? 16.425 -6.861 0.914 1.00 91.81 70 ASP A C 1
ATOM 559 O O . ASP A 1 70 ? 17.392 -7.055 1.654 1.00 91.81 70 ASP A O 1
ATOM 563 N N . HIS A 1 71 ? 15.230 -6.485 1.385 1.00 90.94 71 HIS A N 1
ATOM 564 C CA . HIS A 1 71 ? 14.907 -6.226 2.792 1.00 90.94 71 HIS A CA 1
ATOM 565 C C . HIS A 1 71 ? 13.648 -6.991 3.259 1.00 90.94 71 HIS A C 1
ATOM 567 O O . HIS A 1 71 ? 12.605 -6.374 3.521 1.00 90.94 71 HIS A O 1
ATOM 573 N N . PRO A 1 72 ? 13.704 -8.332 3.394 1.00 88.19 72 PRO A N 1
ATOM 574 C CA . PRO A 1 72 ? 12.554 -9.161 3.772 1.00 88.19 72 PRO A CA 1
ATOM 575 C C . PRO A 1 72 ? 11.868 -8.742 5.080 1.00 88.19 72 PRO A C 1
ATOM 577 O O . PRO A 1 72 ? 10.650 -8.840 5.211 1.00 88.19 72 PRO A O 1
ATOM 580 N N . GLU A 1 73 ? 12.626 -8.240 6.054 1.00 89.31 73 GLU A N 1
ATOM 581 C CA . GLU A 1 73 ? 12.106 -7.730 7.323 1.00 89.31 73 GLU A CA 1
ATOM 582 C C . GLU A 1 73 ? 11.174 -6.524 7.137 1.00 89.31 73 GLU A C 1
ATOM 584 O O . GL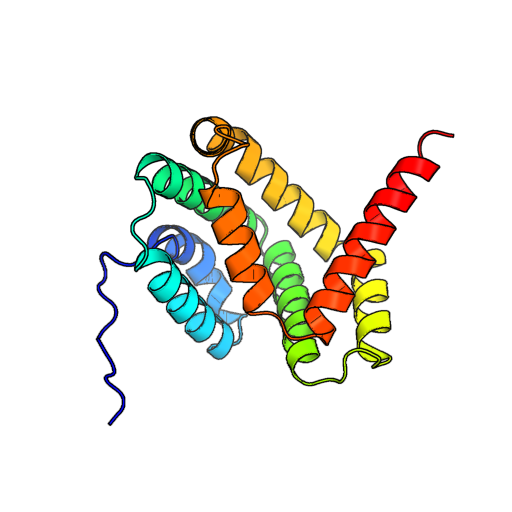U A 1 73 ? 10.165 -6.398 7.835 1.00 89.31 73 GLU A O 1
ATOM 589 N N . HIS A 1 74 ? 11.462 -5.668 6.155 1.00 90.31 74 HIS A N 1
ATOM 590 C CA . HIS A 1 74 ? 10.612 -4.535 5.803 1.00 90.31 74 HIS A CA 1
ATOM 591 C C . HIS A 1 74 ? 9.333 -4.991 5.101 1.00 90.31 74 HIS A C 1
ATOM 593 O O . HIS A 1 74 ? 8.283 -4.373 5.282 1.00 90.31 74 HIS A O 1
ATOM 599 N N . TYR A 1 75 ? 9.398 -6.085 4.337 1.00 86.81 75 TYR A N 1
ATOM 600 C CA . TYR A 1 75 ? 8.216 -6.676 3.717 1.00 86.81 75 TYR A CA 1
ATOM 601 C C . TYR A 1 75 ? 7.233 -7.191 4.770 1.00 86.81 75 TYR A C 1
ATOM 603 O O . TYR A 1 75 ? 6.043 -6.895 4.688 1.00 86.81 75 TYR A O 1
ATOM 611 N N . THR A 1 76 ? 7.723 -7.870 5.811 1.00 86.38 76 THR A N 1
ATOM 612 C CA . THR A 1 76 ? 6.885 -8.337 6.927 1.00 86.38 76 THR A CA 1
ATOM 613 C C . THR A 1 76 ? 6.178 -7.181 7.634 1.00 86.38 76 THR A C 1
ATOM 615 O O . THR A 1 76 ? 4.975 -7.258 7.882 1.00 86.38 76 THR A O 1
ATOM 618 N N . LEU A 1 77 ? 6.888 -6.080 7.904 1.00 87.94 77 LEU A N 1
ATOM 619 C CA . LEU A 1 77 ? 6.294 -4.878 8.504 1.00 87.94 77 LEU A CA 1
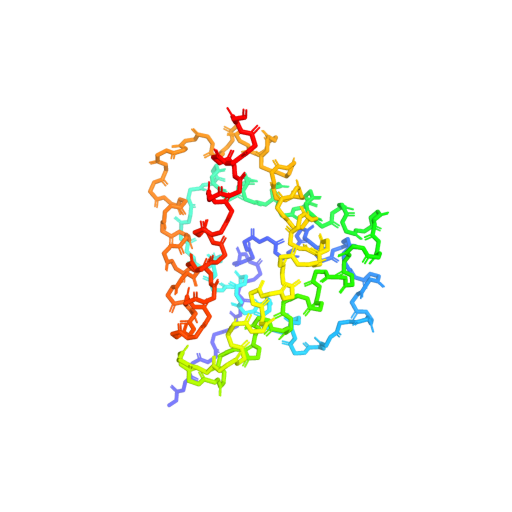ATOM 620 C C . LEU A 1 77 ? 5.227 -4.240 7.602 1.00 87.94 77 LEU A C 1
ATOM 622 O O . LEU A 1 77 ? 4.191 -3.789 8.092 1.00 87.94 77 LEU A O 1
ATOM 626 N N . MET A 1 78 ? 5.462 -4.214 6.288 1.00 87.31 78 MET A N 1
ATOM 627 C CA . MET A 1 78 ? 4.495 -3.704 5.314 1.00 87.31 78 MET A CA 1
ATOM 628 C C . MET A 1 78 ? 3.235 -4.580 5.266 1.00 87.31 78 MET A C 1
ATOM 630 O O . MET A 1 78 ? 2.124 -4.050 5.305 1.00 87.31 78 MET A O 1
ATOM 634 N N . VAL A 1 79 ? 3.389 -5.908 5.252 1.00 85.69 79 VAL A N 1
ATOM 635 C CA . VAL A 1 79 ? 2.261 -6.852 5.281 1.00 85.69 79 VAL A CA 1
ATOM 636 C C . VAL A 1 79 ? 1.444 -6.681 6.561 1.00 85.69 79 VAL A C 1
ATOM 638 O O . VAL A 1 79 ? 0.224 -6.561 6.477 1.00 85.69 79 VAL A O 1
ATOM 641 N N . GLU A 1 80 ? 2.089 -6.580 7.728 1.00 87.69 80 GLU A N 1
ATOM 642 C CA . GLU A 1 80 ? 1.389 -6.353 9.000 1.00 87.69 80 GLU A CA 1
ATOM 643 C C . GLU A 1 80 ? 0.597 -5.034 8.984 1.00 87.69 80 GLU A C 1
ATOM 645 O O . GLU A 1 80 ? -0.562 -4.984 9.410 1.00 87.69 80 GLU A O 1
ATOM 650 N N . LEU A 1 81 ? 1.199 -3.960 8.462 1.00 88.88 81 LEU A N 1
ATOM 651 C CA . LEU A 1 81 ? 0.530 -2.671 8.302 1.00 88.88 81 LEU A CA 1
ATOM 652 C C . LEU A 1 81 ? -0.705 -2.791 7.393 1.00 88.88 81 LEU A C 1
ATOM 654 O O . LEU A 1 81 ? -1.771 -2.279 7.746 1.00 88.88 81 LEU A O 1
ATOM 658 N N . ASN A 1 82 ? -0.583 -3.493 6.262 1.00 86.00 82 ASN A N 1
ATOM 659 C CA . ASN A 1 82 ? -1.680 -3.698 5.318 1.00 86.00 82 ASN A CA 1
ATOM 660 C C . ASN A 1 82 ? -2.811 -4.548 5.921 1.00 86.00 82 ASN A C 1
ATOM 662 O O . ASN A 1 82 ? -3.981 -4.198 5.794 1.00 86.00 82 ASN A O 1
ATOM 666 N N . GLU A 1 83 ? -2.486 -5.621 6.646 1.00 87.31 83 GLU A N 1
ATOM 667 C CA . GLU A 1 83 ? -3.479 -6.449 7.341 1.00 87.31 83 GLU A CA 1
ATOM 668 C C . GLU A 1 83 ? -4.259 -5.640 8.382 1.00 87.31 83 GLU A C 1
ATOM 670 O O . GLU A 1 83 ? -5.493 -5.677 8.412 1.00 87.31 83 GLU A O 1
ATOM 675 N N . ARG A 1 84 ? -3.562 -4.844 9.201 1.00 90.44 84 ARG A N 1
ATOM 676 C CA . ARG A 1 84 ? -4.201 -3.958 10.186 1.00 90.44 84 ARG A CA 1
ATOM 677 C C . ARG A 1 84 ? -5.095 -2.917 9.517 1.00 90.44 84 ARG A C 1
ATOM 679 O O . ARG A 1 84 ? -6.193 -2.658 10.007 1.00 90.44 84 ARG A O 1
ATOM 686 N N . PHE A 1 85 ? -4.659 -2.348 8.395 1.00 89.88 85 PHE A N 1
ATOM 687 C CA . PHE A 1 85 ? -5.464 -1.404 7.625 1.00 89.88 85 PHE A CA 1
ATOM 688 C C . PHE A 1 85 ? -6.693 -2.073 6.993 1.00 89.88 85 PHE A C 1
ATOM 690 O O . PHE A 1 85 ? -7.784 -1.501 6.999 1.00 89.88 85 PHE A O 1
ATOM 697 N N . ALA A 1 86 ? -6.559 -3.301 6.488 1.00 88.38 86 ALA A N 1
ATOM 698 C CA . ALA A 1 86 ? -7.661 -4.073 5.922 1.00 88.38 86 ALA A CA 1
ATOM 699 C C . ALA A 1 86 ? -8.740 -4.390 6.970 1.00 88.38 86 ALA A C 1
ATOM 701 O O . ALA A 1 86 ? -9.931 -4.291 6.675 1.00 88.38 86 ALA A O 1
ATOM 702 N N . LEU A 1 87 ? -8.350 -4.683 8.216 1.00 90.56 87 LEU A N 1
ATOM 703 C CA . LEU A 1 87 ? -9.296 -4.922 9.315 1.00 90.56 87 LEU A CA 1
ATOM 704 C C . LEU A 1 87 ? -10.200 -3.715 9.608 1.00 90.56 87 LEU A C 1
ATOM 706 O O . LEU A 1 87 ? -11.333 -3.897 10.063 1.00 90.56 87 LEU A O 1
ATOM 710 N N . LEU A 1 88 ? -9.755 -2.493 9.293 1.00 92.38 88 LEU A N 1
ATOM 711 C CA . LEU A 1 88 ? -10.588 -1.300 9.444 1.00 92.38 88 LEU A CA 1
ATOM 712 C C . LEU A 1 88 ? -11.822 -1.325 8.527 1.00 92.38 88 LEU A C 1
ATOM 714 O O . LEU A 1 88 ? -12.823 -0.692 8.852 1.00 92.38 88 LEU A O 1
ATOM 718 N N . ALA A 1 89 ? -11.815 -2.100 7.436 1.00 90.06 89 ALA A N 1
ATOM 719 C CA . ALA A 1 89 ? -12.979 -2.257 6.562 1.00 90.06 89 ALA A CA 1
ATOM 720 C C . ALA A 1 89 ? -14.224 -2.810 7.275 1.00 90.06 89 ALA A C 1
ATOM 722 O O . ALA A 1 89 ? -15.347 -2.623 6.803 1.00 90.06 89 ALA A O 1
ATOM 723 N N . HIS A 1 90 ? -14.035 -3.478 8.415 1.00 92.19 90 HIS A N 1
ATOM 724 C CA . HIS A 1 90 ? -15.092 -4.163 9.153 1.00 92.19 90 HIS A CA 1
ATOM 725 C C . HIS A 1 90 ? -15.534 -3.438 10.428 1.00 92.19 90 HIS A C 1
ATOM 727 O O . HIS A 1 90 ? -16.348 -3.979 11.179 1.00 92.19 90 HIS A O 1
ATOM 733 N N . VAL A 1 91 ? -15.034 -2.225 10.686 1.00 94.06 91 VAL A N 1
ATOM 734 C CA . VAL A 1 91 ? -15.401 -1.446 11.877 1.00 94.06 91 VAL A CA 1
ATOM 735 C C . VAL A 1 91 ? -16.117 -0.141 11.514 1.00 94.06 91 VAL A C 1
ATOM 737 O O . VAL A 1 91 ? -15.941 0.383 10.413 1.00 94.06 91 VAL A O 1
ATOM 740 N N . PRO A 1 92 ? -16.930 0.424 12.428 1.00 95.81 92 PRO A N 1
ATOM 741 C CA . PRO A 1 92 ? -17.506 1.751 12.237 1.00 95.81 92 PRO A CA 1
ATOM 742 C C . PRO A 1 92 ? -16.430 2.833 12.098 1.00 95.81 92 PRO A C 1
ATOM 744 O O . PRO A 1 92 ? -15.393 2.773 12.754 1.00 95.81 92 PRO A O 1
ATOM 747 N N . GLU A 1 93 ? -16.725 3.883 11.334 1.00 95.00 93 GLU A N 1
ATOM 748 C CA . GLU A 1 93 ? -15.826 5.026 11.110 1.00 95.00 93 GLU A CA 1
ATOM 749 C C . GLU A 1 93 ? -15.293 5.649 12.410 1.00 95.00 93 GLU A C 1
ATOM 751 O O . GLU A 1 93 ? -14.106 5.937 12.539 1.00 95.00 93 GLU A O 1
ATOM 756 N N . ASN A 1 94 ? -16.161 5.803 13.411 1.00 94.75 94 ASN A N 1
ATOM 757 C CA . ASN A 1 94 ? -15.821 6.398 14.706 1.00 94.75 94 ASN A CA 1
ATOM 758 C C . ASN A 1 94 ? -15.320 5.374 15.738 1.00 94.75 94 ASN A C 1
ATOM 760 O O . ASN A 1 94 ? -15.290 5.663 16.933 1.00 94.75 94 ASN A O 1
ATOM 764 N N . SER A 1 95 ? -14.954 4.167 15.298 1.00 96.62 95 SER A N 1
ATOM 765 C CA . SER A 1 95 ? -14.424 3.127 16.177 1.00 96.62 95 SER A CA 1
ATOM 766 C C . SER A 1 95 ? -13.097 3.561 16.815 1.00 96.62 95 SER A C 1
ATOM 768 O O . SER A 1 95 ? -12.261 4.156 16.126 1.00 96.62 95 SER A O 1
ATOM 770 N N . PRO A 1 96 ? -12.840 3.217 18.093 1.00 95.25 96 PRO A N 1
ATOM 771 C CA . PRO A 1 96 ? -11.527 3.416 18.704 1.00 95.25 96 PRO A CA 1
ATOM 772 C C . PRO A 1 96 ? -10.409 2.652 17.977 1.00 95.25 96 PRO A C 1
ATOM 774 O O . PRO A 1 96 ? -9.251 3.040 18.091 1.00 95.25 96 PRO A O 1
ATOM 777 N N . GLU A 1 97 ? -10.727 1.608 17.201 1.00 95.00 97 GLU A N 1
ATOM 778 C CA . GLU A 1 97 ? -9.726 0.883 16.402 1.00 95.00 97 GLU A CA 1
ATOM 779 C C . GLU A 1 97 ? -9.077 1.758 15.321 1.00 95.00 97 GLU A C 1
ATOM 781 O O . GLU A 1 97 ? -7.909 1.560 15.001 1.00 95.00 97 GLU A O 1
ATOM 786 N N . VAL A 1 98 ? -9.799 2.758 14.800 1.00 95.00 98 VAL A N 1
ATOM 787 C CA . VAL A 1 98 ? -9.242 3.717 13.832 1.00 95.00 98 VAL A CA 1
ATOM 788 C C . VAL A 1 98 ? -8.132 4.539 14.484 1.00 95.00 98 VAL A C 1
ATOM 790 O O . VAL A 1 98 ? -7.050 4.661 13.922 1.00 95.00 98 VAL A O 1
ATOM 793 N N . GLU A 1 99 ? -8.361 5.044 15.699 1.00 94.19 99 GLU A N 1
ATOM 794 C CA . GLU A 1 99 ? -7.351 5.815 16.434 1.00 94.19 99 GLU A CA 1
ATOM 795 C C . GLU A 1 99 ? -6.148 4.943 16.809 1.00 94.19 99 GLU A C 1
ATOM 797 O O . GLU A 1 99 ? -5.009 5.340 16.585 1.00 94.19 99 GLU A O 1
ATOM 802 N N . ARG A 1 100 ? -6.381 3.714 17.287 1.00 94.62 100 ARG A N 1
ATOM 803 C CA . ARG A 1 100 ? -5.288 2.779 17.608 1.00 94.62 100 ARG A CA 1
ATOM 804 C C . ARG A 1 100 ? -4.440 2.433 16.392 1.00 94.62 100 ARG A C 1
ATOM 806 O O . ARG A 1 100 ? -3.226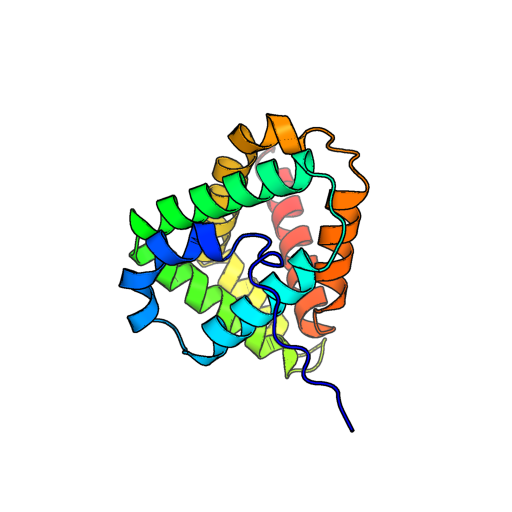 2.293 16.517 1.00 94.62 100 ARG A O 1
ATOM 813 N N . PHE A 1 101 ? -5.058 2.287 15.221 1.00 94.50 101 PHE A N 1
ATOM 814 C CA . PHE A 1 101 ? -4.325 2.082 13.977 1.00 94.50 101 PHE A CA 1
ATOM 815 C C . PHE A 1 101 ? -3.452 3.296 13.637 1.00 94.50 101 PHE A C 1
ATOM 817 O O . PHE A 1 101 ? -2.278 3.134 13.307 1.00 94.50 101 PHE A O 1
ATOM 824 N N . VAL A 1 102 ? -3.992 4.511 13.760 1.00 93.56 102 VAL A N 1
ATOM 825 C CA . VAL A 1 102 ? -3.231 5.747 13.529 1.00 93.56 102 VAL A CA 1
ATOM 826 C C . VAL A 1 102 ? -2.051 5.850 14.502 1.00 93.56 102 VAL A C 1
ATOM 828 O O . VAL A 1 102 ? -0.933 6.140 14.082 1.00 93.56 102 VAL A O 1
ATOM 831 N N . GLU A 1 103 ? -2.266 5.582 15.791 1.00 92.19 103 GLU A N 1
ATOM 832 C CA . GLU A 1 103 ? -1.205 5.565 16.805 1.00 92.19 103 GLU A CA 1
ATOM 833 C C . GLU A 1 103 ? -0.126 4.526 16.488 1.00 92.19 103 GLU A C 1
ATOM 835 O O . GLU A 1 103 ? 1.061 4.855 16.529 1.00 92.19 103 GLU A O 1
ATOM 840 N N . TYR A 1 104 ? -0.526 3.309 16.104 1.00 91.50 104 TYR A N 1
ATOM 841 C CA . TYR A 1 104 ? 0.396 2.270 15.647 1.00 91.50 104 TYR A CA 1
ATOM 842 C C . TYR A 1 104 ? 1.262 2.770 14.489 1.00 91.50 104 TYR A C 1
ATOM 844 O O . TYR A 1 104 ? 2.478 2.622 14.533 1.00 91.50 104 TYR A O 1
ATOM 852 N N . CYS A 1 105 ? 0.670 3.419 13.486 1.00 89.94 105 CYS A N 1
ATOM 853 C CA . CYS A 1 105 ? 1.413 3.940 12.339 1.00 89.94 105 CYS A CA 1
ATOM 854 C C . CYS A 1 105 ? 2.392 5.061 12.712 1.00 89.94 105 CYS A C 1
ATOM 856 O O . CYS A 1 105 ? 3.451 5.171 12.107 1.00 89.94 105 CYS A O 1
ATOM 858 N N . VAL A 1 106 ? 2.050 5.900 13.694 1.00 86.75 106 VAL A N 1
ATOM 859 C CA . VAL A 1 106 ? 2.930 6.982 14.171 1.00 86.75 106 VAL A CA 1
ATOM 860 C C . VAL A 1 106 ? 4.106 6.438 14.990 1.00 86.75 106 VAL A C 1
ATOM 862 O O . VAL A 1 106 ? 5.179 7.044 14.996 1.00 86.75 106 VAL A O 1
ATOM 865 N N . GLN A 1 107 ? 3.900 5.327 15.698 1.00 85.88 107 GLN A N 1
ATOM 866 C CA . GLN A 1 107 ? 4.902 4.698 16.563 1.00 85.88 107 GLN A CA 1
ATOM 867 C C . GLN A 1 107 ? 5.760 3.652 15.839 1.00 85.88 107 GLN A C 1
ATOM 869 O O . GLN A 1 107 ? 6.874 3.379 16.276 1.00 85.88 107 GLN A O 1
ATOM 874 N N . SER A 1 108 ? 5.238 3.055 14.769 1.00 84.31 108 SER A N 1
ATOM 875 C CA . SER A 1 108 ? 5.904 2.020 13.983 1.00 84.31 108 SER A CA 1
ATOM 876 C C . SER A 1 108 ? 6.759 2.623 12.873 1.00 84.31 108 SER A C 1
ATOM 878 O O . SER A 1 108 ? 6.350 3.563 12.189 1.00 84.31 108 SER A O 1
ATOM 880 N N . ASP A 1 109 ? 7.912 2.008 12.614 1.00 85.62 109 ASP A N 1
ATOM 881 C CA . ASP A 1 109 ? 8.728 2.330 11.442 1.00 85.62 109 ASP A CA 1
ATOM 882 C C . ASP A 1 109 ? 8.063 1.894 10.129 1.00 85.62 109 ASP A C 1
ATOM 884 O O . ASP A 1 109 ? 8.455 2.368 9.066 1.00 85.62 109 ASP A O 1
ATOM 888 N N . ALA A 1 110 ? 7.023 1.050 10.175 1.00 85.88 110 ALA A N 1
ATOM 889 C CA . ALA A 1 110 ? 6.355 0.516 8.988 1.00 85.88 110 ALA A CA 1
ATOM 890 C C . ALA A 1 110 ? 5.839 1.616 8.045 1.00 85.88 110 ALA A C 1
ATOM 892 O O . ALA A 1 110 ? 6.022 1.519 6.831 1.00 85.88 110 ALA A O 1
ATOM 893 N N . LEU A 1 111 ? 5.242 2.688 8.586 1.00 85.31 111 LEU A N 1
ATOM 894 C CA . LEU A 1 111 ? 4.758 3.798 7.763 1.00 85.31 111 LEU A CA 1
ATOM 895 C C . LEU A 1 111 ? 5.922 4.599 7.159 1.00 85.31 111 LEU A C 1
ATOM 897 O O . LEU A 1 111 ? 5.864 4.969 5.989 1.00 85.31 111 LEU A O 1
ATOM 901 N N . ASN A 1 112 ? 6.989 4.836 7.928 1.00 85.81 112 ASN A N 1
ATOM 902 C CA . ASN A 1 112 ? 8.176 5.547 7.444 1.00 85.81 112 ASN A CA 1
ATOM 903 C C . ASN A 1 112 ? 8.876 4.762 6.331 1.00 85.81 112 ASN A C 1
ATOM 905 O O . ASN A 1 112 ? 9.230 5.338 5.303 1.00 85.81 112 ASN A O 1
ATOM 909 N N . ILE A 1 113 ? 9.024 3.448 6.517 1.00 88.38 113 ILE A N 1
ATOM 910 C CA . ILE A 1 113 ? 9.568 2.531 5.517 1.00 88.38 113 ILE A CA 1
ATOM 911 C C . ILE A 1 113 ? 8.705 2.603 4.259 1.00 88.38 113 ILE A C 1
ATOM 913 O O . ILE A 1 113 ? 9.234 2.957 3.211 1.00 88.38 113 ILE A O 1
ATOM 917 N N . LEU A 1 114 ? 7.385 2.402 4.370 1.00 85.75 114 LEU A N 1
ATOM 918 C CA . LEU A 1 114 ? 6.457 2.475 3.237 1.00 85.75 114 LEU A CA 1
ATOM 919 C C . LEU A 1 114 ? 6.582 3.801 2.468 1.00 85.75 114 LEU A C 1
ATOM 921 O O . LEU A 1 114 ? 6.725 3.791 1.246 1.00 85.75 114 LEU A O 1
ATOM 925 N N . MET A 1 115 ? 6.569 4.942 3.166 1.00 83.19 115 MET A N 1
ATOM 926 C CA . MET A 1 115 ? 6.711 6.254 2.525 1.00 83.19 115 MET A CA 1
ATOM 927 C C . MET A 1 115 ? 8.071 6.415 1.840 1.00 83.19 115 MET A C 1
ATOM 929 O O . MET A 1 115 ? 8.136 6.906 0.715 1.00 83.19 115 MET A O 1
ATOM 933 N N . SER A 1 116 ? 9.157 5.990 2.489 1.00 84.75 116 SER A N 1
ATOM 934 C CA . SER A 1 116 ? 10.503 6.096 1.922 1.00 84.75 116 SER A CA 1
ATOM 935 C C . SER A 1 116 ? 10.683 5.201 0.692 1.00 84.75 116 SER A C 1
ATOM 937 O O . SER A 1 116 ? 11.218 5.667 -0.313 1.00 84.75 116 SER A O 1
ATOM 939 N N . THR A 1 117 ? 10.162 3.970 0.719 1.00 86.75 117 THR A N 1
ATOM 940 C CA . THR A 1 117 ? 10.173 3.041 -0.416 1.00 86.75 117 THR A CA 1
ATOM 941 C C . THR A 1 117 ? 9.362 3.596 -1.580 1.00 86.75 117 THR A C 1
ATOM 943 O O . THR A 1 117 ? 9.834 3.555 -2.717 1.00 86.75 117 THR A O 1
ATOM 946 N N . MET A 1 118 ? 8.186 4.180 -1.317 1.00 81.25 118 MET A N 1
ATOM 947 C CA . MET A 1 118 ? 7.394 4.835 -2.361 1.00 81.25 118 MET A CA 1
ATOM 948 C C . MET A 1 118 ? 8.139 6.023 -2.969 1.00 81.25 118 MET A C 1
ATOM 950 O O . MET A 1 118 ? 8.258 6.098 -4.187 1.00 81.25 118 MET A O 1
ATOM 954 N N . LEU A 1 119 ? 8.701 6.920 -2.154 1.00 81.62 119 LEU A N 1
ATOM 955 C CA . LEU A 1 119 ? 9.447 8.085 -2.647 1.00 81.62 119 LEU A CA 1
ATOM 956 C C . LEU A 1 119 ? 10.673 7.683 -3.481 1.00 81.62 119 LEU A C 1
ATOM 958 O O . LEU A 1 119 ? 10.881 8.228 -4.564 1.00 81.62 119 LEU A O 1
ATOM 962 N N . GLN A 1 120 ? 11.454 6.703 -3.019 1.00 83.06 120 GLN A N 1
ATOM 963 C CA . GLN A 1 120 ? 12.625 6.197 -3.746 1.00 83.06 120 GLN A CA 1
ATOM 964 C C . GLN A 1 120 ? 12.246 5.457 -5.034 1.00 83.06 120 GLN A C 1
ATOM 966 O O . GLN A 1 120 ? 12.989 5.495 -6.011 1.00 83.06 120 GLN A O 1
ATOM 971 N N . SER A 1 121 ? 11.087 4.797 -5.057 1.00 82.94 121 SER A N 1
ATOM 972 C CA . SER A 1 121 ? 10.569 4.144 -6.264 1.00 82.94 121 SER A CA 1
ATOM 973 C C . SER A 1 121 ? 9.981 5.146 -7.260 1.00 82.94 121 SER A C 1
ATOM 975 O O . SER A 1 121 ? 9.998 4.894 -8.465 1.00 82.94 121 SER A O 1
ATOM 977 N N . LEU A 1 122 ? 9.477 6.282 -6.767 1.00 75.62 122 LEU A N 1
ATOM 978 C CA . LEU A 1 122 ? 8.890 7.356 -7.565 1.00 75.62 122 LEU A CA 1
ATOM 979 C C . LEU A 1 122 ? 9.937 8.237 -8.246 1.00 75.62 122 LEU A C 1
ATOM 981 O O . LEU A 1 122 ? 9.706 8.646 -9.377 1.00 75.62 122 LEU A O 1
ATOM 985 N N . GLU A 1 123 ? 11.063 8.548 -7.599 1.00 73.44 123 GLU A N 1
ATOM 986 C CA . GLU A 1 123 ? 12.087 9.453 -8.155 1.00 73.44 123 GLU A CA 1
ATOM 987 C C . GLU A 1 123 ? 12.557 9.049 -9.575 1.00 73.44 123 GLU A C 1
ATOM 989 O O . GLU A 1 123 ? 12.573 9.901 -10.464 1.00 73.44 123 GLU A O 1
ATOM 994 N N . PRO A 1 124 ? 12.829 7.771 -9.875 1.00 64.94 124 PRO A N 1
ATOM 995 C CA . PRO A 1 124 ? 13.298 7.341 -11.192 1.00 64.94 124 PRO A CA 1
ATOM 996 C C . PRO A 1 124 ? 12.144 7.159 -12.186 1.00 64.94 124 PRO A C 1
ATOM 998 O O . PRO A 1 124 ? 12.259 7.536 -13.351 1.00 64.94 124 PRO A O 1
ATOM 1001 N N . ALA A 1 125 ? 10.997 6.668 -11.698 1.00 64.94 125 ALA A N 1
ATOM 1002 C CA . ALA A 1 125 ? 9.756 6.565 -12.464 1.00 64.94 125 ALA A CA 1
ATOM 1003 C C . ALA A 1 125 ? 9.150 7.945 -12.778 1.00 64.94 125 ALA A C 1
ATOM 1005 O O . ALA A 1 125 ? 8.281 8.074 -13.645 1.00 64.94 125 ALA A O 1
ATOM 1006 N N . SER A 1 126 ? 9.622 9.002 -12.106 1.00 64.75 126 SER A N 1
ATOM 1007 C CA . SER A 1 126 ? 9.170 10.369 -12.311 1.00 64.75 126 SER A CA 1
ATOM 1008 C C . SER A 1 126 ? 9.400 10.818 -13.746 1.00 64.75 126 SER A C 1
ATOM 1010 O O . SER A 1 126 ? 8.572 11.544 -14.251 1.00 64.75 126 SER A O 1
ATOM 1012 N N . ALA A 1 127 ? 10.380 10.330 -14.509 1.00 64.25 127 ALA A N 1
ATOM 1013 C CA . ALA A 1 127 ? 10.470 10.699 -15.931 1.00 64.25 127 ALA A CA 1
ATOM 1014 C C . ALA A 1 127 ? 9.182 10.362 -16.724 1.00 64.25 127 ALA A C 1
ATOM 1016 O O . ALA A 1 127 ? 8.821 11.071 -17.662 1.00 64.25 127 ALA A O 1
ATOM 1017 N N . HIS A 1 128 ? 8.453 9.329 -16.293 1.00 63.06 128 HIS A N 1
ATOM 1018 C CA . HIS A 1 128 ? 7.208 8.853 -16.895 1.00 63.06 128 HIS A CA 1
ATOM 1019 C C . HIS A 1 128 ? 5.945 9.274 -16.116 1.00 63.06 128 HIS A C 1
ATOM 1021 O O . HIS A 1 128 ? 4.868 9.396 -16.702 1.00 63.06 128 HIS A O 1
ATOM 1027 N N . LEU A 1 129 ? 6.077 9.548 -14.812 1.00 65.19 129 LEU A N 1
ATOM 1028 C CA . LEU A 1 129 ? 4.996 9.971 -13.907 1.00 65.19 129 LEU A CA 1
ATOM 1029 C C . LEU A 1 129 ? 4.967 11.500 -13.640 1.00 65.19 129 LEU A C 1
ATOM 1031 O O . LEU A 1 129 ? 3.945 12.028 -13.206 1.00 65.19 129 LEU A O 1
ATOM 1035 N N . SER A 1 130 ? 6.047 12.233 -13.952 1.00 52.22 130 SER A N 1
ATOM 1036 C CA . SER A 1 130 ? 6.258 13.699 -13.785 1.00 52.22 130 SER A CA 1
ATOM 1037 C C . SER A 1 130 ? 5.440 14.553 -14.733 1.00 52.22 130 SER A C 1
ATOM 1039 O O . SER A 1 130 ? 5.447 15.778 -14.632 1.00 52.22 130 SER A O 1
ATOM 1041 N N . HIS A 1 131 ? 4.622 13.922 -15.569 1.00 52.94 131 HIS A N 1
ATOM 1042 C CA . HIS A 1 131 ? 3.447 14.611 -16.050 1.00 52.94 131 HIS A CA 1
ATOM 1043 C C . HIS A 1 131 ? 2.525 15.068 -14.920 1.00 52.94 131 HIS A C 1
ATOM 1045 O O . HIS A 1 131 ? 1.567 15.701 -15.314 1.00 52.94 131 HIS A O 1
ATOM 1051 N N . ALA A 1 132 ? 2.791 14.756 -13.628 1.00 45.66 132 ALA A N 1
ATOM 1052 C CA . ALA A 1 132 ? 2.490 15.407 -12.323 1.00 45.66 132 ALA A CA 1
ATOM 1053 C C . ALA A 1 132 ? 1.189 16.229 -12.151 1.00 45.66 132 ALA A C 1
ATOM 1055 O O . ALA A 1 132 ? 0.614 16.245 -11.072 1.00 45.66 132 ALA A O 1
ATOM 1056 N N . GLU A 1 133 ? 0.676 16.825 -13.214 1.00 52.06 133 GLU A N 1
ATOM 1057 C CA . GLU A 1 133 ? -0.722 17.130 -13.517 1.00 52.06 133 GLU A CA 1
ATOM 1058 C C . GLU A 1 133 ? -1.400 16.038 -14.378 1.00 52.06 133 GLU A C 1
ATOM 1060 O O . GLU A 1 133 ? -2.362 16.308 -15.096 1.00 52.06 133 GLU A O 1
ATOM 1065 N N . SER A 1 134 ? -0.895 14.798 -14.381 1.00 62.34 134 SER A N 1
ATOM 1066 C CA . SER A 1 134 ? -1.491 13.738 -15.191 1.00 62.34 134 SER A CA 1
ATOM 1067 C C . SER A 1 134 ? -2.832 13.381 -14.555 1.00 62.34 134 SER A C 1
ATOM 1069 O O . SER A 1 134 ? -2.830 12.825 -13.450 1.00 62.34 134 SER A O 1
ATOM 1071 N N . PRO A 1 135 ? -3.977 13.636 -15.217 1.00 68.25 135 PRO A N 1
ATOM 1072 C CA . PRO A 1 135 ? -5.289 13.297 -14.668 1.00 68.25 135 PRO A CA 1
ATOM 1073 C C . PRO A 1 135 ? -5.386 11.805 -14.320 1.00 68.25 135 PRO A C 1
ATOM 1075 O O . PRO A 1 135 ? -6.194 11.417 -13.491 1.00 68.25 135 PRO A O 1
ATOM 1078 N N . PHE A 1 136 ? -4.514 10.967 -14.885 1.00 74.75 136 PHE A N 1
ATOM 1079 C CA . PHE A 1 136 ? -4.420 9.543 -14.585 1.00 74.75 136 PHE A CA 1
ATOM 1080 C C . PHE A 1 136 ? -3.861 9.233 -13.192 1.00 74.75 136 PHE A C 1
ATOM 1082 O O . PHE A 1 136 ? -4.329 8.288 -12.568 1.00 74.75 136 PHE A O 1
ATOM 1089 N N . ALA A 1 137 ? -2.919 10.026 -12.668 1.00 74.62 137 ALA A N 1
ATOM 1090 C CA . ALA A 1 137 ? -2.444 9.856 -11.293 1.00 74.62 137 ALA A CA 1
ATOM 1091 C C . ALA A 1 137 ? -3.551 10.203 -10.287 1.00 74.62 137 ALA A C 1
ATOM 1093 O O . ALA A 1 137 ? -3.751 9.481 -9.312 1.00 74.62 137 ALA A O 1
ATOM 1094 N N . GLN A 1 138 ? -4.316 11.260 -10.576 1.00 75.62 138 GLN A N 1
ATOM 1095 C CA . GLN A 1 138 ? -5.490 11.625 -9.791 1.00 75.62 138 GLN A CA 1
ATOM 1096 C C . GLN A 1 138 ? -6.581 10.553 -9.882 1.00 75.62 138 GLN A C 1
ATOM 1098 O O . GLN A 1 138 ? -7.063 10.108 -8.851 1.00 75.62 138 GLN A O 1
ATOM 1103 N N . VAL A 1 139 ? -6.911 10.069 -11.085 1.00 81.44 139 VAL A N 1
ATOM 1104 C CA . VAL A 1 139 ? -7.891 8.986 -11.278 1.00 81.44 139 VAL A CA 1
ATOM 1105 C C . VAL A 1 139 ? -7.468 7.712 -10.547 1.00 81.44 139 VAL A C 1
ATOM 1107 O O . VAL A 1 139 ? -8.313 7.066 -9.938 1.00 81.44 139 VAL A O 1
ATOM 1110 N N . MET A 1 140 ? -6.180 7.358 -10.563 1.00 78.00 140 MET A N 1
ATOM 1111 C CA . MET A 1 140 ? -5.664 6.220 -9.800 1.00 78.00 140 MET A CA 1
ATOM 1112 C C . MET A 1 140 ? -5.848 6.429 -8.290 1.00 78.00 140 MET A C 1
ATOM 1114 O O . MET A 1 140 ? -6.326 5.532 -7.598 1.00 78.00 140 MET A O 1
ATOM 1118 N N . GLY A 1 141 ? -5.524 7.623 -7.783 1.00 79.19 141 GLY A N 1
ATOM 1119 C CA . GLY A 1 141 ? -5.740 7.986 -6.381 1.00 79.19 141 GLY A CA 1
ATOM 1120 C C . GLY A 1 141 ? -7.216 7.944 -5.979 1.00 79.19 141 GLY A C 1
ATOM 1121 O O . GLY A 1 141 ? -7.565 7.314 -4.983 1.00 79.19 141 GLY A O 1
ATOM 1122 N N . ASP A 1 142 ? -8.092 8.543 -6.783 1.00 82.38 142 ASP A N 1
ATOM 1123 C CA . ASP A 1 142 ? -9.539 8.563 -6.561 1.00 82.38 142 ASP A CA 1
ATOM 1124 C C . ASP A 1 142 ? -10.123 7.147 -6.595 1.00 82.38 142 ASP A C 1
ATOM 1126 O O . ASP A 1 142 ? -10.946 6.789 -5.749 1.00 82.38 142 ASP A O 1
ATOM 1130 N N . LEU A 1 143 ? -9.665 6.312 -7.534 1.00 80.94 143 LEU A N 1
ATOM 1131 C CA . LEU A 1 143 ? -10.075 4.917 -7.630 1.00 80.94 143 LEU A CA 1
ATOM 1132 C C . LEU A 1 143 ? -9.666 4.152 -6.370 1.00 80.94 143 LEU A C 1
ATOM 1134 O O . LEU A 1 143 ? -10.522 3.518 -5.757 1.00 80.94 143 LEU A O 1
ATOM 1138 N N . MET A 1 144 ? -8.414 4.282 -5.924 1.00 78.00 144 MET A N 1
ATOM 1139 C CA . MET A 1 144 ? -7.941 3.672 -4.677 1.00 78.00 144 MET A CA 1
ATOM 1140 C C . MET A 1 144 ? -8.772 4.132 -3.471 1.00 78.00 144 MET A C 1
ATOM 1142 O O . MET A 1 144 ? -9.309 3.297 -2.743 1.00 78.00 144 MET A O 1
ATOM 1146 N N . LEU A 1 145 ? -8.980 5.441 -3.299 1.00 81.50 145 LEU A N 1
ATOM 1147 C CA . LEU A 1 145 ? -9.767 5.998 -2.189 1.00 81.50 145 LEU A CA 1
ATOM 1148 C C . LEU A 1 145 ? -11.243 5.570 -2.222 1.00 81.50 145 LEU A C 1
ATOM 1150 O O . LEU A 1 145 ? -11.881 5.432 -1.169 1.00 81.50 145 LEU A O 1
ATOM 1154 N N . SER A 1 146 ? -11.797 5.340 -3.415 1.00 82.62 146 SER A N 1
ATOM 1155 C CA . SER A 1 146 ? -13.168 4.851 -3.582 1.00 82.62 146 SER A CA 1
ATOM 1156 C C . SER A 1 146 ? -13.349 3.414 -3.081 1.00 82.62 146 SER A C 1
ATOM 1158 O O . SER A 1 146 ? -14.440 3.067 -2.627 1.00 82.62 146 SER A O 1
ATOM 1160 N N . THR A 1 147 ? -12.285 2.599 -3.089 1.00 81.12 147 THR A N 1
ATOM 1161 C CA . THR A 1 147 ? -12.334 1.218 -2.576 1.00 81.12 147 THR A CA 1
ATOM 1162 C C . THR A 1 147 ? -12.322 1.142 -1.050 1.00 81.12 147 THR A C 1
ATOM 1164 O O . THR A 1 147 ? -12.744 0.138 -0.478 1.00 81.12 147 THR A O 1
ATOM 1167 N N . PHE A 1 148 ? -11.875 2.200 -0.371 1.00 87.06 148 PHE A N 1
ATOM 1168 C CA . PHE A 1 148 ? -11.766 2.210 1.082 1.00 87.06 148 PHE A CA 1
ATOM 1169 C C . PHE A 1 148 ? -13.139 2.286 1.757 1.00 87.06 148 PHE A C 1
ATOM 1171 O O . PHE A 1 148 ? -14.071 2.955 1.303 1.00 87.06 148 PHE A O 1
ATOM 1178 N N . SER A 1 149 ? -13.268 1.631 2.904 1.00 89.19 149 SER A N 1
ATOM 1179 C CA . SER A 1 149 ? -14.381 1.870 3.826 1.00 89.19 149 SER A CA 1
ATOM 1180 C C . SER A 1 149 ? -14.296 3.279 4.448 1.00 89.19 149 SER A C 1
ATOM 1182 O O . SER A 1 149 ? -13.229 3.901 4.442 1.00 89.19 149 SER A O 1
ATOM 1184 N N . PRO A 1 150 ? -15.383 3.798 5.053 1.00 94.06 150 PRO A N 1
ATOM 1185 C CA . PRO A 1 150 ? -15.333 5.053 5.807 1.00 94.06 150 PRO A CA 1
ATOM 1186 C C . PRO A 1 150 ? -14.249 5.078 6.900 1.00 94.06 150 PRO A C 1
ATOM 1188 O O . PRO A 1 150 ? -13.542 6.072 7.037 1.00 94.06 150 PRO A O 1
ATOM 1191 N N . ALA A 1 151 ? -14.057 3.973 7.629 1.00 93.62 151 ALA A N 1
ATOM 1192 C CA . ALA A 1 151 ? -13.036 3.865 8.672 1.00 93.62 151 ALA A CA 1
ATOM 1193 C C . ALA A 1 151 ? -11.604 3.929 8.113 1.00 93.62 151 ALA A C 1
ATOM 1195 O O . ALA A 1 151 ? -10.753 4.615 8.677 1.00 93.62 151 ALA A O 1
ATOM 1196 N N . GLN A 1 152 ? -11.350 3.267 6.981 1.00 92.56 152 GLN A N 1
ATOM 1197 C CA . GLN A 1 152 ? -10.059 3.318 6.286 1.00 92.56 152 GLN A CA 1
ATOM 1198 C C . GLN A 1 152 ? -9.741 4.719 5.756 1.00 92.56 152 GLN A C 1
ATOM 1200 O O . GLN A 1 152 ? -8.623 5.196 5.939 1.00 92.56 152 GLN A O 1
ATOM 1205 N N . ARG A 1 153 ? -10.724 5.412 5.164 1.00 92.19 153 ARG A N 1
ATOM 1206 C CA . ARG A 1 153 ? -10.552 6.811 4.732 1.00 92.19 153 ARG A CA 1
ATOM 1207 C C . ARG A 1 153 ? -10.223 7.729 5.903 1.00 92.19 153 ARG A C 1
ATOM 1209 O O . ARG A 1 153 ? -9.245 8.460 5.840 1.00 92.19 153 ARG A O 1
ATOM 1216 N N . ARG A 1 154 ? -10.970 7.622 7.006 1.00 94.00 154 ARG A N 1
ATOM 1217 C CA . ARG A 1 154 ? -10.711 8.426 8.207 1.00 94.00 154 ARG A CA 1
ATOM 1218 C C . ARG A 1 154 ? -9.311 8.184 8.780 1.00 94.00 154 ARG A C 1
ATOM 1220 O O . ARG A 1 154 ? -8.653 9.139 9.183 1.00 94.00 154 ARG A O 1
ATOM 1227 N N . ALA A 1 155 ? -8.851 6.932 8.812 1.00 92.75 155 ALA A N 1
ATOM 1228 C CA . ALA A 1 155 ? -7.486 6.608 9.226 1.00 92.75 155 ALA A CA 1
ATOM 1229 C C . ALA A 1 155 ? -6.442 7.283 8.322 1.00 92.75 155 ALA A C 1
ATOM 1231 O O . ALA A 1 155 ? -5.484 7.872 8.820 1.00 92.75 155 ALA A O 1
ATOM 1232 N N . PHE A 1 156 ? -6.644 7.221 7.004 1.00 89.25 156 PHE A N 1
ATOM 1233 C CA . PHE A 1 156 ? -5.763 7.843 6.020 1.00 89.25 156 PHE A CA 1
ATOM 1234 C C . PHE A 1 156 ? -5.702 9.372 6.179 1.00 89.25 156 PHE A C 1
ATOM 1236 O O . PHE A 1 156 ? -4.611 9.936 6.267 1.00 89.25 156 PHE A O 1
ATOM 1243 N N . ASP A 1 157 ? -6.857 10.032 6.303 1.00 90.44 157 ASP A N 1
ATOM 1244 C CA . ASP A 1 157 ? -6.952 11.486 6.485 1.00 90.44 157 ASP A CA 1
ATOM 1245 C C . ASP A 1 157 ? -6.257 11.948 7.773 1.00 90.44 157 ASP A C 1
ATOM 1247 O O . ASP A 1 157 ? -5.533 12.948 7.789 1.00 90.44 157 ASP A O 1
ATOM 1251 N N . GLU A 1 158 ? -6.434 11.201 8.864 1.00 91.25 158 GLU A N 1
ATOM 1252 C CA . GLU A 1 158 ? -5.813 11.525 10.145 1.00 91.25 158 GLU A CA 1
ATOM 1253 C C . GLU A 1 158 ? -4.287 11.343 10.106 1.00 91.25 158 GLU A C 1
ATOM 1255 O O . GLU A 1 158 ? -3.552 12.170 10.657 1.00 91.25 158 GLU A O 1
ATOM 1260 N N . LEU A 1 159 ? -3.788 10.315 9.411 1.00 88.62 159 LEU A N 1
ATOM 1261 C CA . LEU A 1 159 ? -2.352 10.141 9.180 1.00 88.62 159 LEU A CA 1
ATOM 1262 C C . LEU A 1 159 ? -1.770 11.278 8.343 1.00 88.62 159 LEU A C 1
ATOM 1264 O O . LEU A 1 159 ? -0.738 11.838 8.718 1.00 88.62 159 LEU A O 1
ATOM 1268 N N . ALA A 1 160 ? -2.445 11.667 7.259 1.00 83.88 160 ALA A N 1
ATOM 1269 C CA . ALA A 1 160 ? -2.030 12.796 6.433 1.00 83.88 160 ALA A CA 1
ATOM 1270 C C . ALA A 1 160 ? -1.935 14.082 7.272 1.00 83.88 160 ALA A C 1
ATOM 1272 O O . ALA A 1 160 ? -0.903 14.757 7.270 1.00 83.88 160 ALA A O 1
ATOM 1273 N N . ARG A 1 161 ? -2.959 14.362 8.088 1.00 86.12 161 ARG A N 1
ATOM 1274 C CA . ARG A 1 161 ? -3.005 15.527 8.984 1.00 86.12 161 ARG A CA 1
ATOM 1275 C C . ARG A 1 161 ? -1.853 15.541 9.998 1.00 86.12 161 ARG A C 1
ATOM 1277 O O . ARG A 1 161 ? -1.257 16.596 10.247 1.00 86.12 161 ARG A O 1
ATOM 1284 N N . ARG A 1 162 ? -1.525 14.392 10.603 1.00 82.06 162 ARG A N 1
ATOM 1285 C CA . ARG A 1 162 ? -0.430 14.277 11.589 1.00 82.06 162 ARG A CA 1
ATOM 1286 C C . ARG A 1 162 ? 0.943 14.439 10.948 1.00 82.06 162 ARG A C 1
ATOM 1288 O O . ARG A 1 162 ? 1.794 15.111 11.529 1.00 82.06 162 ARG A O 1
ATOM 1295 N N . SER A 1 163 ? 1.133 13.904 9.747 1.00 70.81 163 SER A N 1
ATOM 1296 C CA . SER A 1 163 ? 2.369 14.066 8.979 1.00 70.81 163 SER A CA 1
ATOM 1297 C C . SER A 1 163 ? 2.626 15.532 8.618 1.00 70.81 163 SER A C 1
ATOM 1299 O O . SER A 1 163 ? 3.728 16.023 8.852 1.00 70.81 163 SER A O 1
ATOM 1301 N N . THR A 1 164 ? 1.605 16.279 8.174 1.00 63.94 164 THR A N 1
ATOM 1302 C CA . THR A 1 164 ? 1.732 17.727 7.907 1.00 63.94 164 THR A CA 1
ATOM 1303 C C . THR A 1 164 ? 2.045 18.526 9.175 1.00 63.94 164 THR A C 1
ATOM 1305 O O . THR A 1 164 ? 2.890 19.416 9.157 1.00 63.94 164 THR A O 1
ATOM 1308 N N . THR A 1 165 ? 1.411 18.184 10.303 1.00 61.56 165 THR A N 1
ATOM 1309 C CA . THR A 1 165 ? 1.632 18.880 11.585 1.00 61.56 165 THR A CA 1
ATOM 1310 C C . THR A 1 165 ? 3.054 18.665 12.122 1.00 61.56 165 THR A C 1
ATOM 1312 O O . THR A 1 165 ? 3.654 19.590 12.667 1.00 61.56 165 THR A O 1
ATOM 1315 N N . ARG A 1 166 ? 3.616 17.460 11.951 1.00 57.94 166 ARG A N 1
ATOM 1316 C CA . ARG A 1 166 ? 4.978 17.122 12.394 1.00 57.94 166 ARG A CA 1
ATOM 1317 C C . ARG A 1 166 ? 6.048 17.862 11.587 1.00 57.94 166 ARG A C 1
ATOM 1319 O O . ARG A 1 166 ? 7.034 18.304 12.170 1.00 57.94 166 ARG A O 1
ATOM 1326 N N . SER A 1 167 ? 5.836 18.049 10.283 1.00 56.16 167 SER A N 1
ATOM 1327 C CA . SER A 1 167 ? 6.730 18.851 9.439 1.00 56.16 167 SER A CA 1
ATOM 1328 C C . SER A 1 167 ? 6.784 20.313 9.890 1.00 56.16 167 SER A C 1
ATOM 1330 O O . SER A 1 167 ? 7.875 20.846 10.040 1.00 56.16 167 SER A O 1
ATOM 1332 N N . SER A 1 168 ? 5.643 20.929 10.222 1.00 52.56 168 SER A N 1
ATOM 1333 C CA . SER A 1 168 ? 5.599 22.326 10.689 1.00 52.56 168 SER A CA 1
ATOM 1334 C C . SER A 1 168 ? 6.183 22.551 12.092 1.00 52.56 168 SER A C 1
ATOM 1336 O O . SER A 1 168 ? 6.504 23.683 12.442 1.00 52.56 168 SER A O 1
ATOM 1338 N N . GLN A 1 169 ? 6.307 21.506 12.917 1.00 46.91 169 GLN A N 1
ATOM 1339 C CA . GLN A 1 169 ? 6.910 21.597 14.256 1.00 46.91 169 GLN A CA 1
ATOM 1340 C C . GLN A 1 169 ? 8.432 21.401 14.260 1.00 46.91 169 GLN A C 1
ATOM 1342 O O . GLN A 1 169 ? 9.080 21.832 15.205 1.00 46.91 169 GLN A O 1
ATOM 1347 N N . ASN A 1 170 ? 9.004 20.786 13.220 1.00 45.94 170 ASN A N 1
ATOM 1348 C CA . ASN A 1 170 ? 10.456 20.620 13.065 1.00 45.94 170 ASN A CA 1
ATOM 1349 C C . ASN A 1 170 ? 11.140 21.828 12.385 1.00 45.94 170 ASN A C 1
ATOM 1351 O O . ASN A 1 170 ? 12.354 21.805 12.191 1.00 45.94 170 ASN A O 1
ATOM 1355 N N . GLU A 1 171 ? 10.378 22.861 12.013 1.00 43.94 171 GLU A N 1
ATOM 1356 C CA . GLU A 1 171 ? 10.865 24.101 11.384 1.00 43.94 171 GLU A CA 1
ATOM 1357 C C . GLU A 1 171 ? 10.913 25.308 12.354 1.00 43.94 171 GLU A C 1
ATOM 1359 O O . GLU A 1 171 ? 11.156 26.436 11.920 1.00 43.94 171 GLU A O 1
ATOM 1364 N N . LEU A 1 172 ? 10.703 25.083 13.659 1.00 39.03 172 LEU A N 1
ATOM 1365 C CA . LEU A 1 172 ? 10.795 26.075 14.746 1.00 39.03 172 LEU A CA 1
ATOM 1366 C C . LEU A 1 172 ? 11.899 25.703 15.742 1.00 39.03 172 LEU A C 1
ATOM 1368 O O . LEU A 1 172 ? 12.550 26.643 16.252 1.00 39.03 172 LEU A O 1
#

Radius of gyration: 17.04 Å; chains: 1; bounding box: 42×44×41 Å

pLDDT: mean 79.81, std 14.44, range [35.81, 96.62]